Protein AF-A0A7S0FTH8-F1 (afdb_monomer_lite)

Sequence (102 aa):
ETFGQSGNNFTGTAIGKEFAEYWPCAIYMKDEANRTAVVRIFQTPGNDETDWASQGIPRFLTDYPMSSIMLFHGPYKSDQHLPNAFRHHVGLQDALFPEQWK

Foldseek 3Di:
DAQEEAQPVVDPDCDPDDPNDDFDKDFDAADPVLQFTKIWTDDDPPDDQDPCRVVVHIHIHGRNHNVRDDDDQDVLNDPVNDPPDDDDDDDDDPVVDPPVVD

Structure (mmCIF, N/CA/C/O backbone):
data_AF-A0A7S0FTH8-F1
#
_entry.id   AF-A0A7S0FTH8-F1
#
loop_
_atom_site.group_PDB
_atom_site.id
_atom_site.type_symbol
_atom_site.label_atom_id
_atom_site.label_alt_id
_atom_site.label_comp_id
_atom_site.label_asym_id
_atom_site.label_entity_id
_atom_site.label_seq_id
_atom_site.pdbx_PDB_ins_code
_atom_site.Cartn_x
_atom_site.Cartn_y
_atom_site.Cartn_z
_atom_site.occupancy
_atom_site.B_iso_or_equiv
_atom_site.auth_seq_id
_atom_site.auth_comp_id
_atom_site.auth_asym_id
_atom_site.auth_atom_id
_atom_site.pdbx_PDB_model_num
ATOM 1 N N . GLU A 1 1 ? -4.237 -10.857 21.962 1.00 40.28 1 GLU A N 1
ATOM 2 C CA . GLU A 1 1 ? -4.058 -9.393 21.961 1.00 40.28 1 GLU A CA 1
ATOM 3 C C . GLU A 1 1 ? -3.847 -8.954 20.522 1.00 40.28 1 GLU A C 1
ATOM 5 O O . GLU A 1 1 ? -3.016 -9.533 19.834 1.00 40.28 1 GLU A O 1
ATOM 10 N N . THR A 1 2 ? -4.664 -8.040 20.010 1.00 49.69 2 THR A N 1
ATOM 11 C CA . THR A 1 2 ? -4.433 -7.426 18.697 1.00 49.69 2 THR A CA 1
ATOM 12 C C . THR A 1 2 ? -3.433 -6.296 18.910 1.00 49.69 2 THR A C 1
ATOM 14 O O . THR A 1 2 ? -3.748 -5.344 19.620 1.00 49.69 2 THR A O 1
ATOM 17 N N . PHE A 1 3 ? -2.238 -6.380 18.320 1.00 57.47 3 PHE A N 1
ATOM 18 C CA . PHE A 1 3 ? -1.271 -5.274 18.314 1.00 57.47 3 PHE A CA 1
ATOM 19 C C . PHE A 1 3 ? -1.763 -4.187 17.348 1.00 57.47 3 PHE A C 1
ATOM 21 O O . PHE A 1 3 ? -1.270 -4.046 16.229 1.00 57.47 3 PHE A O 1
ATOM 28 N N . GLY A 1 4 ? -2.819 -3.483 17.757 1.00 61.50 4 GLY A N 1
ATOM 29 C CA . GLY A 1 4 ? -3.298 -2.267 17.121 1.00 61.50 4 GLY A CA 1
ATOM 30 C C . GLY A 1 4 ? -2.515 -1.084 17.674 1.00 61.50 4 GLY A C 1
ATOM 31 O O . GLY A 1 4 ? -2.622 -0.788 18.861 1.00 61.50 4 GLY A O 1
ATOM 32 N N . GLN A 1 5 ? -1.724 -0.418 16.836 1.00 78.94 5 GLN A N 1
ATOM 33 C CA . GLN A 1 5 ? -1.026 0.819 17.201 1.00 78.94 5 GLN A CA 1
ATOM 34 C C . GLN A 1 5 ? -1.520 1.968 16.319 1.0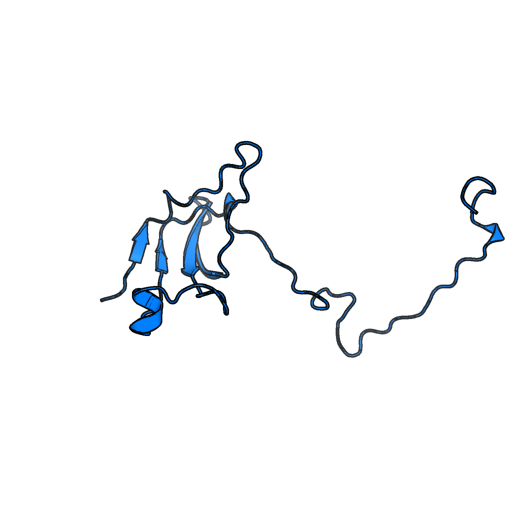0 78.94 5 GLN A C 1
ATOM 36 O O . GLN A 1 5 ? -1.890 1.751 15.167 1.00 78.94 5 GLN A O 1
ATOM 41 N N . SER A 1 6 ? -1.501 3.200 16.831 1.00 79.44 6 SER A N 1
ATOM 42 C CA . SER A 1 6 ? -1.786 4.364 15.991 1.00 79.44 6 SER A CA 1
ATOM 43 C C . SER A 1 6 ? -0.720 4.525 14.899 1.00 79.44 6 SER A C 1
ATOM 45 O O . SER A 1 6 ? 0.486 4.540 15.156 1.00 79.44 6 SER A O 1
ATOM 47 N N . GLY A 1 7 ? -1.200 4.647 13.668 1.00 75.75 7 GLY A N 1
ATOM 48 C CA . GLY A 1 7 ? -0.471 4.828 12.422 1.00 75.75 7 GLY A CA 1
ATOM 49 C C . GLY A 1 7 ? -0.038 6.268 12.150 1.00 75.75 7 GLY A C 1
ATOM 50 O O . GLY A 1 7 ? 0.729 6.496 11.220 1.00 75.75 7 GLY A O 1
ATOM 51 N N . ASN A 1 8 ? -0.486 7.232 12.960 1.00 76.81 8 ASN A N 1
ATOM 52 C CA . ASN A 1 8 ? -0.252 8.667 12.754 1.00 76.81 8 ASN A CA 1
ATOM 53 C C . ASN A 1 8 ? 1.237 9.047 12.665 1.00 76.81 8 ASN A C 1
ATOM 55 O O . ASN A 1 8 ? 1.602 9.981 11.955 1.00 76.81 8 ASN A O 1
ATOM 59 N N . ASN A 1 9 ? 2.102 8.304 13.359 1.00 72.81 9 ASN A N 1
ATOM 60 C CA . ASN A 1 9 ? 3.546 8.549 13.374 1.00 72.81 9 ASN A CA 1
ATOM 61 C C . ASN A 1 9 ? 4.283 7.917 12.181 1.00 72.81 9 ASN A C 1
ATOM 63 O O . ASN A 1 9 ? 5.456 8.200 11.969 1.00 72.81 9 ASN A O 1
ATOM 67 N N . PHE A 1 10 ? 3.611 7.074 11.395 1.00 69.62 10 PHE A N 1
ATOM 68 C CA . PHE A 1 10 ? 4.174 6.399 10.223 1.00 69.62 10 PHE A CA 1
ATOM 69 C C . PHE A 1 10 ? 3.855 7.179 8.941 1.00 69.62 10 PHE A C 1
ATOM 71 O O . PHE A 1 10 ? 3.430 6.612 7.933 1.00 69.62 10 PHE A O 1
ATOM 78 N N . THR A 1 11 ? 4.028 8.500 9.004 1.00 65.56 11 THR A N 1
ATOM 79 C CA . THR A 1 11 ? 3.846 9.404 7.869 1.00 65.56 11 THR A CA 1
ATOM 80 C C . THR A 1 11 ? 5.107 9.427 7.020 1.00 65.56 11 THR A C 1
ATOM 82 O O . THR A 1 11 ? 6.172 9.857 7.461 1.00 65.56 11 THR A O 1
ATOM 85 N N . GLY A 1 12 ? 4.994 8.977 5.770 1.00 58.53 12 GLY A N 1
ATOM 86 C CA . GLY A 1 12 ? 6.069 9.114 4.793 1.00 58.53 12 GLY A CA 1
ATOM 87 C C . GLY A 1 12 ? 6.219 10.579 4.394 1.00 58.53 12 GLY A C 1
ATOM 88 O O . GLY A 1 12 ? 5.602 11.020 3.428 1.00 58.53 12 GLY A O 1
ATOM 89 N N . THR A 1 13 ? 7.007 11.360 5.134 1.00 49.50 13 THR A N 1
ATOM 90 C CA . THR A 1 13 ? 7.399 12.691 4.661 1.00 49.50 13 THR A CA 1
ATOM 91 C C . THR A 1 13 ? 8.558 12.490 3.697 1.00 49.50 13 THR A C 1
ATOM 93 O O . THR A 1 13 ? 9.632 12.064 4.111 1.00 49.50 13 THR A O 1
ATOM 96 N N . ALA A 1 14 ? 8.347 12.770 2.410 1.00 49.84 14 ALA A N 1
ATOM 97 C CA . ALA A 1 14 ? 9.417 12.832 1.419 1.00 49.84 14 ALA A CA 1
ATOM 98 C C . ALA A 1 14 ? 10.328 14.035 1.727 1.00 49.84 14 ALA A C 1
ATOM 100 O O . ALA A 1 14 ? 10.271 15.067 1.063 1.00 49.84 14 ALA A O 1
ATOM 101 N N . ILE A 1 15 ? 11.130 13.936 2.786 1.00 42.41 15 ILE A N 1
ATOM 102 C CA . ILE A 1 15 ? 12.222 14.863 3.065 1.00 42.41 15 ILE A CA 1
ATOM 103 C C . ILE A 1 15 ? 13.447 14.276 2.369 1.00 42.41 15 ILE A C 1
ATOM 105 O O . ILE A 1 15 ? 13.743 13.096 2.510 1.00 42.41 15 ILE A O 1
ATOM 109 N N . GLY A 1 16 ? 14.070 15.092 1.519 1.00 40.75 16 GLY A N 1
ATOM 110 C CA . GLY A 1 16 ? 15.038 14.699 0.498 1.00 40.75 16 GLY A CA 1
ATOM 111 C C . GLY A 1 16 ? 15.968 13.523 0.828 1.00 40.75 16 GLY A C 1
ATOM 112 O O . GLY A 1 16 ? 16.632 13.504 1.853 1.00 40.75 16 GLY A O 1
ATOM 113 N N . LYS A 1 17 ? 16.113 12.627 -0.156 1.00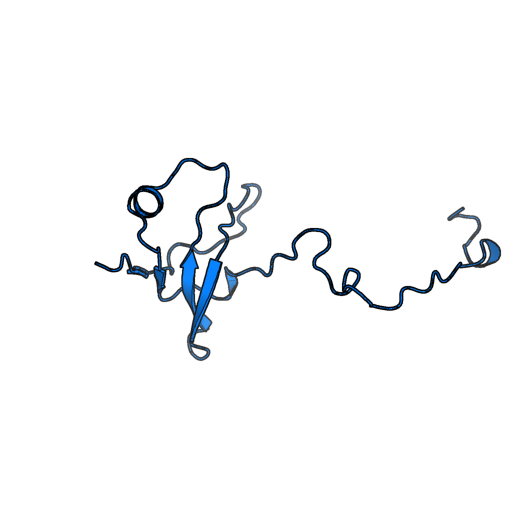 39.75 17 LYS A N 1
ATOM 114 C CA . LYS A 1 17 ? 17.235 11.682 -0.308 1.00 39.75 17 LYS A CA 1
ATOM 115 C C . LYS A 1 17 ? 17.386 10.543 0.714 1.00 39.75 17 LYS A C 1
ATOM 117 O O . LYS A 1 17 ? 18.446 9.927 0.727 1.00 39.75 17 LYS A O 1
ATOM 122 N N . GLU A 1 18 ? 16.346 10.152 1.440 1.00 50.62 18 GLU A N 1
ATOM 123 C CA . GLU A 1 18 ? 16.334 8.841 2.108 1.00 50.62 18 GLU A CA 1
ATOM 124 C C . GLU A 1 18 ? 15.194 7.979 1.565 1.00 50.62 18 GLU A C 1
ATOM 126 O O . GLU A 1 18 ? 14.068 8.439 1.382 1.00 50.62 18 GLU A O 1
ATOM 131 N N . PHE A 1 19 ? 15.521 6.739 1.200 1.00 51.94 19 PHE A N 1
ATOM 132 C CA . PHE A 1 19 ? 14.576 5.769 0.663 1.00 51.94 19 PHE A CA 1
ATOM 133 C C . PHE A 1 19 ? 13.509 5.497 1.724 1.00 51.94 19 PHE A C 1
ATOM 135 O O . PHE A 1 19 ? 13.765 4.773 2.682 1.00 51.94 19 PHE A O 1
ATOM 142 N N . ALA A 1 20 ? 12.322 6.088 1.577 1.00 59.78 20 ALA A N 1
ATOM 143 C CA . ALA A 1 20 ? 11.185 5.709 2.400 1.00 59.78 20 ALA A CA 1
ATOM 144 C C . ALA A 1 20 ? 10.937 4.207 2.197 1.00 59.78 20 ALA A C 1
ATOM 146 O O . ALA A 1 20 ? 10.672 3.760 1.078 1.00 59.78 20 ALA A O 1
ATOM 147 N N . GLU A 1 21 ? 11.089 3.420 3.261 1.00 72.81 21 GLU A N 1
ATOM 148 C CA . GLU A 1 21 ? 10.839 1.985 3.209 1.00 72.81 21 GLU A CA 1
ATOM 149 C C . GLU A 1 21 ? 9.327 1.747 3.201 1.00 72.81 21 GLU A C 1
ATOM 151 O O . GLU A 1 21 ? 8.611 2.097 4.144 1.00 72.81 21 GLU A O 1
ATOM 156 N N . TYR A 1 22 ? 8.828 1.168 2.110 1.00 80.94 22 TYR A N 1
ATOM 157 C CA . TYR A 1 22 ? 7.418 0.833 1.970 1.00 80.94 22 TYR A CA 1
ATOM 158 C C . TYR A 1 22 ? 7.175 -0.607 2.394 1.00 80.94 22 TYR A C 1
ATOM 160 O O . TYR A 1 22 ? 7.831 -1.533 1.919 1.00 80.94 22 TYR A O 1
ATOM 168 N N . TRP A 1 23 ? 6.163 -0.789 3.235 1.00 86.44 23 TRP A N 1
ATOM 169 C CA . TRP A 1 23 ? 5.709 -2.103 3.662 1.00 86.44 23 TRP A CA 1
ATOM 170 C C . TRP A 1 23 ? 4.421 -2.468 2.922 1.00 86.44 23 TRP A C 1
ATOM 172 O O . TRP A 1 23 ? 3.505 -1.638 2.851 1.00 86.44 23 TRP A O 1
ATOM 182 N N . PRO A 1 24 ? 4.299 -3.694 2.383 1.00 89.06 24 PRO A N 1
ATOM 183 C CA . PRO A 1 24 ? 3.053 -4.142 1.785 1.00 89.06 24 PRO A CA 1
ATOM 184 C C . PRO A 1 24 ? 1.928 -4.087 2.821 1.00 89.06 24 PRO A C 1
ATOM 186 O O . PRO A 1 24 ? 2.090 -4.523 3.963 1.00 89.06 24 PRO A O 1
ATOM 189 N N . CYS A 1 25 ? 0.770 -3.563 2.429 1.00 90.56 25 CYS A N 1
ATOM 190 C CA . CYS A 1 25 ? -0.368 -3.429 3.329 1.00 90.56 25 CYS A CA 1
ATOM 191 C C . CYS A 1 25 ? -1.703 -3.691 2.628 1.00 90.56 25 CYS A C 1
ATOM 193 O O . CYS A 1 25 ? -1.807 -3.644 1.402 1.00 90.56 25 CYS A O 1
ATOM 195 N N . ALA A 1 26 ? -2.734 -3.977 3.423 1.00 91.75 26 ALA A N 1
ATOM 196 C CA . ALA A 1 26 ? -4.122 -4.042 2.979 1.00 91.75 26 ALA A CA 1
ATOM 197 C C . ALA A 1 26 ? -4.980 -3.092 3.811 1.00 91.75 26 ALA A C 1
ATOM 199 O O . ALA A 1 26 ? -4.866 -3.044 5.036 1.00 91.75 26 ALA A O 1
ATOM 200 N N . ILE A 1 27 ? -5.869 -2.363 3.143 1.00 92.81 27 ILE A N 1
ATOM 201 C CA . ILE A 1 27 ? -6.835 -1.488 3.804 1.00 92.81 27 ILE A CA 1
ATOM 202 C C . ILE A 1 27 ? -7.986 -2.346 4.328 1.00 92.81 27 ILE A C 1
ATOM 204 O O . ILE A 1 27 ? -8.609 -3.075 3.560 1.00 92.81 27 ILE A O 1
ATOM 208 N N . TYR A 1 28 ? -8.267 -2.244 5.625 1.00 92.00 28 TYR A N 1
ATOM 209 C CA . TYR A 1 28 ? -9.357 -2.961 6.282 1.00 92.00 28 TYR A CA 1
ATOM 210 C C . TYR A 1 28 ? -10.600 -2.078 6.441 1.00 92.00 28 TYR A C 1
ATOM 212 O O . TYR A 1 28 ? -11.708 -2.501 6.129 1.00 92.00 28 TYR A O 1
ATOM 220 N N . MET A 1 29 ? -10.413 -0.830 6.880 1.00 91.75 29 MET A N 1
ATOM 221 C CA . MET A 1 29 ? -11.477 0.173 7.003 1.00 91.75 29 MET A CA 1
ATOM 222 C C . MET A 1 29 ? -10.957 1.546 6.586 1.00 91.75 29 MET A C 1
ATOM 224 O O . MET A 1 29 ? -9.770 1.833 6.738 1.00 91.75 29 MET A O 1
ATOM 228 N N . LYS A 1 30 ? -11.846 2.394 6.067 1.00 93.44 30 LYS A N 1
ATOM 229 C CA . LYS A 1 30 ? -11.544 3.775 5.679 1.00 93.44 30 LYS A CA 1
ATOM 230 C C . LYS A 1 30 ? -12.438 4.725 6.458 1.00 93.44 30 LYS A C 1
ATOM 232 O O . LYS A 1 30 ? -13.632 4.474 6.578 1.00 93.44 30 LYS A O 1
ATOM 237 N N . ASP A 1 31 ? -11.851 5.815 6.921 1.00 92.12 31 ASP A N 1
ATOM 238 C CA . ASP A 1 31 ? -12.561 6.977 7.430 1.00 92.12 31 ASP A CA 1
ATOM 239 C C . ASP A 1 31 ? -12.339 8.129 6.445 1.00 92.12 31 ASP A C 1
ATOM 241 O O . ASP A 1 31 ? -11.265 8.733 6.370 1.00 92.12 31 ASP A O 1
ATOM 245 N N . GLU A 1 32 ? -13.354 8.390 5.624 1.00 90.81 32 GLU A N 1
ATOM 246 C CA . GLU A 1 32 ? -13.291 9.431 4.597 1.00 90.81 32 GLU A CA 1
ATOM 247 C C . GLU A 1 32 ? -13.321 10.840 5.193 1.00 90.81 32 GLU A C 1
ATOM 249 O O . GLU A 1 32 ? -12.699 11.742 4.630 1.00 90.81 32 GLU A O 1
ATOM 254 N N . ALA A 1 33 ? -13.980 11.029 6.341 1.00 91.06 33 ALA A N 1
ATOM 255 C CA . ALA A 1 33 ? -14.089 12.335 6.985 1.00 91.06 33 ALA A CA 1
ATOM 256 C C . ALA A 1 33 ? -12.723 12.805 7.496 1.00 91.06 33 ALA A C 1
ATOM 258 O O . ALA A 1 33 ? -12.334 13.952 7.277 1.00 91.06 33 ALA A O 1
ATOM 259 N N . ASN A 1 34 ? -11.967 11.892 8.109 1.00 88.94 34 ASN A N 1
ATOM 260 C CA . ASN A 1 34 ? -10.642 12.183 8.658 1.00 88.94 34 ASN A CA 1
ATOM 261 C C . ASN A 1 34 ? -9.491 11.878 7.686 1.00 88.94 34 ASN A C 1
ATOM 263 O O . ASN A 1 34 ? -8.334 12.159 7.995 1.00 88.94 34 ASN A O 1
ATOM 267 N N . ARG A 1 35 ? -9.785 11.331 6.496 1.00 91.44 35 ARG A N 1
ATOM 268 C CA . ARG A 1 35 ? -8.793 10.866 5.506 1.00 91.44 35 ARG A CA 1
ATOM 269 C C . ARG A 1 35 ? -7.782 9.871 6.092 1.00 91.44 35 ARG A C 1
ATOM 271 O O . ARG A 1 35 ? -6.604 9.864 5.712 1.00 91.44 35 ARG A O 1
ATOM 278 N N . THR A 1 36 ? -8.249 9.007 6.985 1.00 93.06 36 THR A N 1
ATOM 279 C CA . THR A 1 36 ? -7.457 7.958 7.636 1.00 93.06 36 THR A CA 1
ATOM 280 C C . THR A 1 36 ? -7.992 6.570 7.292 1.00 93.06 36 THR A C 1
ATOM 282 O O . THR A 1 36 ? -9.077 6.400 6.734 1.00 93.06 36 THR A O 1
ATOM 285 N N . ALA A 1 37 ? -7.199 5.543 7.571 1.00 93.06 37 ALA A N 1
ATOM 286 C CA . ALA A 1 37 ? -7.574 4.158 7.348 1.00 93.06 37 ALA A CA 1
ATOM 287 C C . ALA A 1 37 ? -7.040 3.252 8.458 1.00 93.06 37 ALA A C 1
ATOM 289 O O . ALA A 1 37 ? -6.007 3.522 9.070 1.00 93.06 37 ALA A O 1
ATOM 290 N N . VAL A 1 38 ? -7.728 2.135 8.677 1.00 93.38 38 VAL A N 1
ATOM 291 C CA . VAL A 1 38 ? -7.171 0.996 9.404 1.00 93.38 38 VAL A CA 1
ATOM 292 C C . VAL A 1 38 ? -6.509 0.085 8.383 1.00 93.38 38 VAL A C 1
ATOM 294 O O . VAL A 1 38 ? -7.177 -0.410 7.470 1.00 93.38 38 VAL A O 1
ATOM 297 N N . VAL A 1 39 ? -5.206 -0.136 8.527 1.00 92.44 39 VAL A N 1
ATOM 298 C CA . VAL A 1 39 ? -4.412 -0.952 7.602 1.00 92.44 39 VAL A CA 1
ATOM 299 C C . VAL A 1 39 ? -3.807 -2.153 8.314 1.00 92.44 39 VAL A C 1
ATOM 301 O O . VAL A 1 39 ? -3.397 -2.071 9.471 1.00 92.44 39 VAL A O 1
ATOM 304 N N . ARG A 1 40 ? -3.729 -3.280 7.612 1.00 92.50 40 ARG A N 1
ATOM 305 C CA . ARG A 1 40 ? -2.932 -4.440 8.010 1.00 92.50 40 ARG A CA 1
ATOM 306 C C . ARG A 1 40 ? -1.593 -4.381 7.296 1.00 92.50 40 ARG A C 1
ATOM 308 O O . ARG A 1 40 ? -1.578 -4.277 6.071 1.00 92.50 40 ARG A O 1
ATOM 315 N N . ILE A 1 41 ? -0.500 -4.496 8.040 1.00 90.62 41 ILE A N 1
ATOM 316 C CA . ILE A 1 41 ? 0.854 -4.554 7.481 1.00 90.62 41 ILE A CA 1
ATOM 317 C C . ILE A 1 41 ? 1.260 -6.018 7.283 1.00 90.62 41 ILE A C 1
ATOM 319 O O . ILE A 1 41 ? 0.967 -6.869 8.127 1.00 90.62 41 ILE A O 1
ATOM 323 N N . PHE A 1 42 ? 1.917 -6.313 6.162 1.00 89.12 42 PHE A N 1
ATOM 324 C CA . PHE A 1 42 ? 2.472 -7.627 5.851 1.00 89.12 42 PHE A CA 1
ATOM 325 C C . PHE A 1 42 ? 3.997 -7.601 5.914 1.00 89.12 42 PHE A C 1
ATOM 327 O O . PHE A 1 42 ? 4.627 -6.598 5.586 1.00 89.12 42 PHE A O 1
ATOM 334 N N . GLN A 1 43 ? 4.584 -8.726 6.320 1.00 87.56 43 GLN A N 1
ATOM 335 C CA . GLN A 1 43 ? 6.030 -8.912 6.314 1.00 87.56 43 GLN A CA 1
ATOM 336 C C . GLN A 1 43 ? 6.498 -9.100 4.868 1.00 87.56 43 GLN A C 1
ATOM 338 O O . GLN A 1 43 ? 5.941 -9.923 4.136 1.00 87.56 43 GLN A O 1
ATOM 343 N N . THR A 1 44 ? 7.525 -8.358 4.461 1.00 84.00 44 THR A N 1
ATOM 344 C CA . THR A 1 44 ? 8.154 -8.538 3.149 1.00 84.00 44 THR A CA 1
ATOM 345 C C . THR A 1 44 ? 9.001 -9.816 3.156 1.00 84.00 44 THR A C 1
ATOM 347 O O . THR A 1 44 ? 9.862 -9.958 4.029 1.00 84.00 44 THR A O 1
ATOM 350 N N . PRO A 1 45 ? 8.804 -10.749 2.204 1.00 77.88 45 PRO A N 1
ATOM 351 C CA . PRO A 1 45 ? 9.671 -11.915 2.072 1.00 77.88 45 PRO A CA 1
ATOM 352 C C . PRO A 1 45 ? 11.117 -11.475 1.815 1.00 77.88 45 PRO A C 1
ATOM 354 O O . PRO A 1 45 ? 11.373 -10.765 0.845 1.00 77.88 45 PRO A O 1
ATOM 357 N N . GLY A 1 46 ? 12.051 -11.897 2.669 1.00 76.81 46 GLY A N 1
ATOM 358 C CA . GLY A 1 46 ? 13.479 -11.574 2.546 1.00 76.81 46 GLY A CA 1
ATOM 359 C C . GLY A 1 46 ? 14.010 -10.527 3.531 1.00 76.81 46 GLY A C 1
ATOM 360 O O . GLY A 1 46 ? 15.225 -10.394 3.628 1.00 76.81 46 GLY A O 1
ATOM 361 N N . ASN A 1 47 ? 13.142 -9.843 4.285 1.00 81.62 47 ASN A N 1
ATOM 362 C CA . ASN A 1 47 ? 13.556 -9.034 5.438 1.00 81.62 47 ASN A CA 1
ATOM 363 C C . ASN A 1 47 ? 13.623 -9.895 6.707 1.00 81.62 47 ASN A C 1
ATOM 365 O O . ASN A 1 47 ? 12.919 -10.906 6.800 1.00 81.62 47 ASN A O 1
ATOM 369 N N . ASP A 1 48 ? 14.401 -9.445 7.696 1.00 85.69 48 ASP A N 1
ATOM 370 C CA . ASP A 1 48 ? 14.446 -10.062 9.024 1.00 85.69 48 ASP A CA 1
ATOM 371 C C . ASP A 1 48 ? 13.036 -10.193 9.612 1.00 85.69 48 ASP A C 1
ATOM 373 O O . ASP A 1 48 ? 12.200 -9.282 9.516 1.00 85.69 48 ASP A O 1
ATOM 377 N N . GLU A 1 49 ? 12.755 -11.365 10.182 1.00 84.31 49 GLU A N 1
ATOM 378 C CA . GLU A 1 49 ? 11.438 -11.682 10.712 1.00 84.31 49 GLU A CA 1
ATOM 379 C C . GLU A 1 49 ? 11.157 -10.820 11.945 1.00 84.31 49 GLU A C 1
ATOM 381 O O . GLU A 1 49 ? 11.884 -10.841 12.935 1.00 84.31 49 GLU A O 1
ATOM 386 N N . THR A 1 50 ? 10.098 -10.022 11.868 1.00 85.19 50 THR A N 1
ATOM 387 C CA . THR A 1 50 ? 9.674 -9.163 12.972 1.00 85.19 50 THR A CA 1
ATOM 388 C C . THR A 1 50 ? 9.021 -9.986 14.085 1.00 85.19 50 THR A C 1
ATOM 390 O O . THR A 1 50 ? 8.439 -11.039 13.826 1.00 85.19 50 THR A O 1
ATOM 393 N N . ASP A 1 51 ? 9.042 -9.490 15.327 1.00 85.12 51 ASP A N 1
ATOM 394 C CA . ASP A 1 51 ? 8.455 -10.196 16.482 1.00 85.12 51 ASP A CA 1
ATOM 395 C C . ASP A 1 51 ? 6.982 -10.577 16.271 1.00 85.12 51 ASP A C 1
ATOM 397 O O . ASP A 1 51 ? 6.535 -11.655 16.652 1.00 85.12 51 ASP A O 1
ATOM 401 N N . TRP A 1 52 ? 6.211 -9.701 15.624 1.00 83.81 52 TRP A N 1
ATOM 402 C CA . TRP A 1 52 ? 4.809 -9.979 15.318 1.00 83.81 52 TRP A CA 1
ATOM 403 C C . TRP A 1 52 ? 4.657 -11.038 14.217 1.00 83.81 52 TRP A C 1
ATOM 405 O O . TRP A 1 52 ? 3.720 -11.833 14.274 1.00 83.81 52 TRP A O 1
ATOM 415 N N . ALA A 1 53 ? 5.572 -11.095 13.245 1.00 85.19 53 ALA A N 1
ATOM 416 C CA . ALA A 1 53 ? 5.559 -12.112 12.198 1.00 85.19 53 ALA A CA 1
ATOM 417 C C . ALA A 1 53 ? 5.932 -13.497 12.749 1.00 85.19 53 ALA A C 1
ATOM 419 O O . ALA A 1 53 ? 5.193 -14.450 12.498 1.00 85.19 53 ALA A O 1
ATOM 420 N N . SER A 1 54 ? 6.982 -13.587 13.574 1.00 86.00 54 SER A N 1
ATOM 421 C CA . SER A 1 54 ? 7.436 -14.853 14.175 1.00 86.00 54 SER A CA 1
ATOM 422 C C . SER A 1 54 ? 6.402 -15.463 15.125 1.00 86.00 54 SER A C 1
ATOM 424 O O . SER A 1 54 ? 6.272 -16.682 15.227 1.00 86.00 54 SER A O 1
ATOM 426 N N . GLN A 1 55 ? 5.596 -14.623 15.779 1.00 86.88 55 GLN A N 1
ATOM 427 C CA . GLN A 1 55 ? 4.476 -15.056 16.617 1.00 86.88 55 GLN A CA 1
ATOM 428 C C . GLN A 1 55 ? 3.199 -15.376 15.818 1.00 86.88 55 GLN A C 1
ATOM 430 O O . GLN A 1 55 ? 2.196 -15.795 16.398 1.00 86.88 55 GLN A O 1
ATOM 435 N N . GLY A 1 56 ? 3.197 -15.170 14.496 1.00 82.88 56 GLY A N 1
ATOM 436 C CA . GLY A 1 56 ? 2.026 -15.369 13.638 1.00 82.88 56 GLY A CA 1
ATOM 437 C C . GLY A 1 56 ? 0.901 -14.357 13.883 1.00 82.88 56 GLY A C 1
ATOM 438 O O . GLY A 1 56 ? -0.260 -14.632 13.569 1.00 82.88 56 GLY A O 1
ATOM 439 N N . ILE A 1 57 ? 1.216 -13.191 14.453 1.00 84.31 57 ILE A N 1
ATOM 440 C CA . ILE A 1 57 ? 0.231 -12.196 14.874 1.00 84.31 57 ILE A CA 1
ATOM 441 C C . ILE A 1 57 ? 0.110 -11.097 13.810 1.00 84.31 57 ILE A C 1
ATOM 443 O O . ILE A 1 57 ? 1.098 -10.457 13.445 1.00 84.31 57 ILE A O 1
ATOM 447 N N . PRO A 1 58 ? -1.100 -10.820 13.291 1.00 85.50 58 PRO A N 1
ATOM 448 C CA . PRO A 1 58 ? -1.282 -9.757 12.314 1.00 85.50 58 PRO A CA 1
ATOM 449 C C . PRO A 1 58 ? -1.073 -8.375 12.949 1.00 85.50 58 PRO A C 1
ATOM 451 O O . PRO A 1 58 ? -1.678 -8.049 13.972 1.00 85.50 58 PRO A O 1
ATOM 454 N N . ARG A 1 59 ? -0.271 -7.532 12.289 1.00 88.81 59 ARG A N 1
ATOM 455 C CA . ARG A 1 59 ? -0.049 -6.137 12.683 1.00 88.81 59 ARG A CA 1
ATOM 456 C C . ARG A 1 59 ? -1.092 -5.215 12.058 1.00 88.81 59 ARG A C 1
ATOM 458 O O . ARG A 1 59 ? -1.204 -5.152 10.831 1.00 88.81 59 ARG A O 1
ATOM 465 N N . PHE A 1 60 ? -1.808 -4.468 12.896 1.00 90.88 60 PHE A N 1
ATOM 466 C CA . PHE A 1 60 ? -2.794 -3.477 12.467 1.00 90.88 60 PHE A CA 1
ATOM 467 C C . PHE A 1 60 ? -2.377 -2.070 12.896 1.00 90.88 60 PHE A C 1
ATOM 469 O O . PHE A 1 60 ? -1.950 -1.862 14.031 1.00 90.88 60 PHE A O 1
ATOM 476 N N . LEU A 1 61 ? -2.530 -1.100 11.996 1.00 90.19 61 LEU A N 1
ATOM 477 C CA . LEU A 1 61 ? -2.367 0.319 12.296 1.00 90.19 61 LEU A CA 1
ATOM 478 C C . LEU A 1 61 ? -3.713 1.030 12.150 1.00 90.19 61 LEU A C 1
ATOM 480 O O . LEU A 1 61 ? -4.354 0.909 11.106 1.00 90.19 61 LEU A O 1
ATOM 484 N N . THR A 1 62 ? -4.140 1.750 13.186 1.00 91.06 62 THR A N 1
ATOM 485 C CA . THR A 1 62 ? -5.333 2.618 13.156 1.00 91.06 62 THR A CA 1
ATOM 486 C C . THR A 1 62 ? -4.942 4.044 12.801 1.00 91.06 62 THR A C 1
ATOM 488 O O . THR A 1 62 ? -3.776 4.397 12.918 1.00 91.06 62 THR A O 1
ATOM 491 N N . ASP A 1 63 ? -5.886 4.880 12.371 1.00 90.62 63 ASP A N 1
ATOM 492 C CA . ASP A 1 63 ? -5.616 6.293 12.055 1.00 90.62 63 ASP A CA 1
ATOM 493 C C . ASP A 1 63 ? -4.474 6.485 11.038 1.00 90.62 63 ASP A C 1
ATOM 495 O O . ASP A 1 63 ? -3.763 7.482 11.051 1.00 90.62 63 ASP A O 1
ATOM 499 N N . TYR A 1 64 ? -4.245 5.509 10.156 1.00 90.12 64 TYR A N 1
ATOM 500 C CA . TYR A 1 64 ? -3.143 5.573 9.207 1.00 90.12 64 TYR A CA 1
ATOM 501 C C . TYR A 1 64 ? -3.474 6.591 8.104 1.00 90.12 64 TYR A C 1
ATOM 503 O O . TYR A 1 64 ? -4.517 6.449 7.454 1.00 90.12 64 TYR A O 1
ATOM 511 N N . PRO A 1 65 ? -2.639 7.615 7.856 1.00 90.81 65 PRO A N 1
ATOM 512 C CA . PRO A 1 65 ? -2.958 8.657 6.884 1.00 90.81 65 PRO A CA 1
ATOM 513 C C . PRO A 1 65 ? -3.050 8.100 5.463 1.00 90.81 65 PRO A C 1
ATOM 515 O O . PRO A 1 65 ? -2.104 7.483 4.969 1.00 90.81 65 PRO A O 1
ATOM 518 N N . MET A 1 66 ? -4.154 8.369 4.755 1.00 88.31 66 MET A N 1
ATOM 519 C CA . MET A 1 66 ? -4.328 7.867 3.383 1.00 88.31 66 MET A CA 1
ATOM 520 C C . MET A 1 66 ? -3.246 8.367 2.418 1.00 88.31 66 MET A C 1
ATOM 522 O O . MET A 1 66 ? -2.921 7.676 1.460 1.00 88.31 66 MET A O 1
ATOM 526 N N . SER A 1 67 ? -2.661 9.541 2.671 1.00 87.44 67 SER A N 1
ATOM 527 C CA . SER A 1 67 ? -1.553 10.085 1.873 1.00 87.44 67 SER A CA 1
ATOM 528 C C . SER A 1 67 ? -0.273 9.247 1.942 1.00 87.44 67 SER A C 1
ATOM 530 O O . SER A 1 67 ? 0.566 9.367 1.056 1.00 87.44 67 SER A O 1
ATOM 532 N N . SER A 1 68 ? -0.119 8.409 2.972 1.00 85.81 68 SER A N 1
ATOM 533 C CA . SER A 1 68 ? 1.033 7.509 3.134 1.00 85.81 68 SER A CA 1
ATOM 534 C C . SER A 1 68 ? 0.811 6.138 2.486 1.00 85.81 68 SER A C 1
ATOM 536 O O . SER A 1 68 ? 1.725 5.320 2.451 1.00 85.81 68 SER A O 1
ATOM 538 N N . ILE A 1 69 ? -0.386 5.875 1.947 1.00 87.38 69 ILE A N 1
ATOM 539 C CA . ILE A 1 69 ? -0.711 4.633 1.240 1.00 87.38 69 ILE A CA 1
ATOM 540 C C . ILE A 1 69 ? -0.476 4.845 -0.256 1.00 87.38 69 ILE A C 1
ATOM 542 O O . ILE A 1 69 ? -1.102 5.706 -0.873 1.00 87.38 69 ILE A O 1
ATOM 546 N N . MET A 1 70 ? 0.389 4.028 -0.857 1.00 85.19 70 MET A N 1
ATOM 547 C CA . MET A 1 70 ? 0.658 4.063 -2.296 1.00 85.19 70 MET A CA 1
ATOM 548 C C . MET A 1 70 ? 0.177 2.789 -2.981 1.00 85.19 70 MET A C 1
ATOM 550 O O . MET A 1 70 ? 0.318 1.685 -2.453 1.00 85.19 70 MET A O 1
ATOM 554 N N . LEU A 1 71 ? -0.380 2.943 -4.184 1.00 81.12 71 LEU A N 1
ATOM 555 C CA . LEU A 1 71 ? -0.710 1.807 -5.031 1.00 81.12 71 LEU A CA 1
ATOM 556 C C . LEU A 1 71 ? 0.571 1.292 -5.687 1.00 81.12 71 LEU A C 1
ATOM 558 O O . LEU A 1 71 ? 1.176 1.975 -6.512 1.00 81.12 71 LEU A O 1
ATOM 562 N N . PHE A 1 72 ? 0.966 0.074 -5.333 1.00 76.69 72 PHE A N 1
ATOM 563 C CA . PHE A 1 72 ? 2.071 -0.610 -5.986 1.00 76.69 72 PHE A CA 1
ATOM 564 C C . PHE A 1 72 ? 1.533 -1.560 -7.057 1.00 76.69 72 PHE A C 1
ATOM 566 O O . PHE A 1 72 ? 0.902 -2.574 -6.751 1.00 76.69 72 PHE A O 1
ATOM 573 N N . HIS A 1 73 ? 1.791 -1.248 -8.326 1.00 70.38 73 HIS A N 1
ATOM 574 C C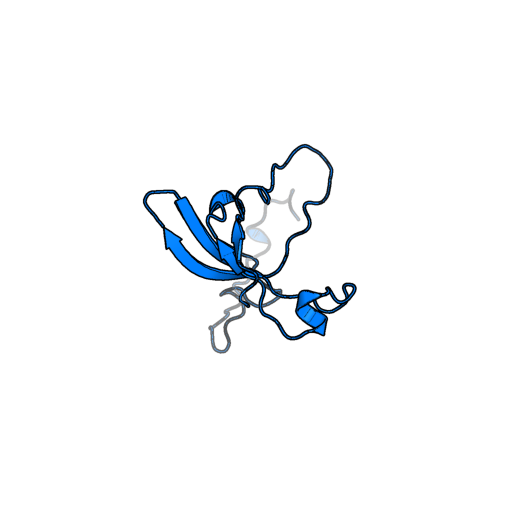A . HIS A 1 73 ? 1.562 -2.198 -9.407 1.00 70.38 73 HIS A CA 1
ATOM 575 C C . HIS A 1 73 ? 2.743 -3.163 -9.466 1.00 70.38 73 HIS A C 1
ATOM 577 O O . HIS A 1 73 ? 3.856 -2.774 -9.812 1.00 70.38 73 HIS A O 1
ATOM 583 N N . GLY A 1 74 ? 2.501 -4.433 -9.138 1.00 67.94 74 GLY A N 1
ATOM 584 C CA . GLY A 1 74 ? 3.508 -5.469 -9.342 1.00 67.94 74 GLY A CA 1
ATOM 585 C C . GLY A 1 74 ? 3.930 -5.570 -10.819 1.00 67.94 74 GLY A C 1
ATOM 586 O O . GLY A 1 74 ? 3.156 -5.209 -11.715 1.00 67.94 74 GLY A O 1
ATOM 587 N N . PRO A 1 75 ? 5.137 -6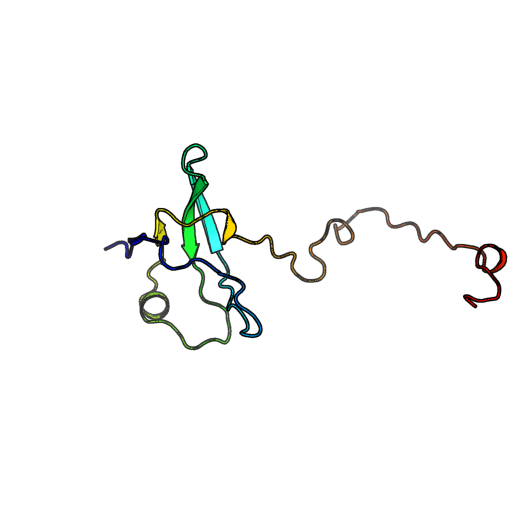.087 -11.104 1.00 71.06 75 PRO A N 1
ATOM 588 C CA . PRO A 1 75 ? 5.563 -6.328 -12.477 1.00 71.06 75 PRO A CA 1
ATOM 589 C C . PRO A 1 75 ? 4.554 -7.247 -13.173 1.00 71.06 75 PRO A C 1
ATOM 591 O O . PRO A 1 75 ? 4.072 -8.216 -12.584 1.00 71.06 75 PRO A O 1
ATOM 594 N N . TYR A 1 76 ? 4.206 -6.919 -14.418 1.00 67.81 76 TYR A N 1
ATOM 595 C CA . TYR A 1 76 ? 3.226 -7.660 -15.222 1.00 67.81 76 TYR A CA 1
ATOM 596 C C . TYR A 1 76 ? 1.819 -7.779 -14.596 1.00 67.81 76 TYR A C 1
ATOM 598 O O . TYR A 1 76 ? 1.068 -8.694 -14.926 1.00 67.81 76 TYR A O 1
ATOM 606 N N . LYS A 1 77 ? 1.446 -6.877 -13.676 1.00 69.38 77 LYS A N 1
ATOM 607 C CA . LYS A 1 77 ? 0.114 -6.840 -13.034 1.00 69.38 77 LYS A CA 1
ATOM 608 C C . LYS A 1 77 ? -0.747 -5.657 -13.487 1.00 69.38 77 LYS A C 1
ATOM 610 O O . LYS A 1 77 ? -1.838 -5.476 -12.959 1.00 69.38 77 LYS A O 1
ATOM 615 N N . SER A 1 78 ? -0.258 -4.834 -14.415 1.00 75.38 78 SER A N 1
ATOM 616 C CA . SER A 1 78 ? -1.059 -3.769 -15.027 1.00 75.38 78 SER A CA 1
ATOM 617 C C . SER A 1 78 ? -2.090 -4.341 -15.999 1.00 75.38 78 SER A C 1
ATOM 619 O O . SER A 1 78 ? -1.945 -5.472 -16.466 1.00 75.38 78 SER A O 1
ATOM 621 N N . ASP A 1 79 ? -3.085 -3.536 -16.372 1.00 73.25 79 ASP A N 1
ATOM 622 C CA . ASP A 1 79 ? -4.123 -3.927 -17.336 1.00 73.25 79 ASP A CA 1
ATOM 623 C C . ASP A 1 79 ? -3.543 -4.376 -18.687 1.00 73.25 79 ASP A C 1
ATOM 625 O O . ASP A 1 79 ? -4.084 -5.259 -19.353 1.00 73.25 79 ASP A O 1
ATOM 629 N N . GLN A 1 80 ? -2.365 -3.853 -19.049 1.00 72.38 80 GLN A N 1
ATOM 630 C CA . GLN A 1 80 ? -1.593 -4.288 -20.215 1.00 72.38 80 GLN A CA 1
ATOM 631 C C . GLN A 1 80 ? -1.276 -5.793 -20.190 1.00 72.38 80 GLN A C 1
ATOM 633 O O . GLN A 1 80 ? -1.070 -6.392 -21.241 1.00 72.38 80 GLN A O 1
ATOM 638 N N . HIS A 1 81 ? -1.262 -6.418 -19.013 1.00 75.44 81 HIS A N 1
ATOM 639 C CA . HIS A 1 81 ? -0.866 -7.803 -18.787 1.00 75.44 81 HIS A CA 1
ATOM 640 C C . HIS A 1 81 ? -2.034 -8.755 -18.504 1.00 75.44 81 HIS A C 1
ATOM 642 O O . HIS A 1 81 ? -1.795 -9.930 -18.224 1.00 75.44 81 HIS A O 1
ATOM 648 N N . LEU A 1 82 ? -3.284 -8.295 -18.628 1.00 80.19 82 LEU A N 1
ATOM 649 C CA . LEU A 1 82 ? -4.457 -9.135 -18.386 1.00 80.19 82 LEU A CA 1
ATOM 650 C C . LEU A 1 82 ? -4.452 -10.385 -19.291 1.00 80.19 82 LEU A C 1
ATOM 652 O O . LEU A 1 82 ? -4.226 -10.265 -20.504 1.00 80.19 82 LEU A O 1
ATOM 656 N N . PRO A 1 83 ? -4.683 -11.590 -18.730 1.00 76.62 83 PRO A N 1
ATOM 657 C CA . PRO A 1 83 ? -4.830 -12.799 -19.526 1.00 76.62 83 PRO A CA 1
ATOM 658 C C . PRO A 1 83 ? -6.073 -12.664 -20.411 1.00 76.62 83 PRO A C 1
ATOM 660 O O . PRO A 1 83 ? -7.117 -12.204 -19.956 1.00 76.62 83 PRO A O 1
ATOM 663 N N . ASN A 1 84 ? -5.957 -13.061 -21.679 1.00 79.69 84 ASN A N 1
ATOM 664 C CA . ASN A 1 84 ? -7.009 -12.936 -22.699 1.00 79.69 84 ASN A CA 1
ATOM 665 C C . ASN A 1 84 ? -7.374 -11.496 -23.110 1.00 79.69 84 ASN A C 1
ATOM 667 O O . ASN A 1 84 ? -8.347 -11.304 -23.837 1.00 79.69 84 ASN A O 1
ATOM 671 N N . ALA A 1 85 ? -6.597 -10.483 -22.713 1.00 79.62 85 ALA A N 1
ATOM 672 C CA . ALA A 1 85 ? -6.701 -9.171 -23.341 1.00 79.62 85 ALA A CA 1
ATOM 673 C C . ALA A 1 85 ? -6.088 -9.226 -24.748 1.00 79.62 85 ALA A C 1
ATOM 675 O O . ALA A 1 85 ? -4.934 -9.631 -24.922 1.00 79.62 85 ALA A O 1
ATOM 676 N N . PHE A 1 86 ? -6.854 -8.815 -25.759 1.00 77.06 86 PHE A N 1
ATOM 677 C CA . PHE A 1 86 ? -6.353 -8.717 -27.125 1.00 77.06 86 PHE A CA 1
ATOM 678 C C . PHE A 1 86 ? -5.292 -7.620 -27.206 1.00 77.06 86 PHE A C 1
ATOM 680 O O . PHE A 1 86 ? -5.583 -6.436 -27.046 1.00 77.06 86 PHE A O 1
ATOM 687 N N . ARG A 1 87 ? -4.051 -8.021 -27.482 1.00 74.38 87 ARG A N 1
ATOM 688 C CA . ARG A 1 87 ? -2.955 -7.114 -27.820 1.00 74.38 87 ARG A CA 1
ATOM 689 C C . ARG A 1 87 ? -2.740 -7.220 -29.318 1.00 74.38 87 ARG A C 1
ATOM 691 O O . ARG A 1 87 ? -2.237 -8.233 -29.796 1.00 74.38 87 ARG A O 1
ATOM 698 N N . HIS A 1 88 ? -3.152 -6.202 -30.061 1.00 76.50 88 HIS A N 1
ATOM 699 C CA . HIS A 1 88 ? -2.775 -6.093 -31.463 1.00 76.50 88 HIS A CA 1
ATOM 700 C C . HIS A 1 88 ? -1.535 -5.211 -31.552 1.00 76.50 88 HIS A C 1
ATOM 702 O O . HIS A 1 88 ? -1.550 -4.074 -31.084 1.00 76.50 88 HIS A O 1
ATOM 708 N N . HIS A 1 89 ? -0.450 -5.743 -32.112 1.00 77.88 89 HIS A N 1
ATOM 709 C CA . HIS A 1 89 ? 0.723 -4.935 -32.406 1.00 77.88 89 HIS A CA 1
ATOM 710 C C . HIS A 1 89 ? 0.353 -3.931 -33.501 1.00 77.88 89 HIS A C 1
ATOM 712 O O . HIS A 1 89 ? 0.174 -4.306 -34.659 1.00 77.88 89 HIS A O 1
ATOM 718 N N . VAL A 1 90 ? 0.233 -2.657 -33.138 1.00 80.00 90 VAL A N 1
ATOM 719 C CA . VAL A 1 90 ? 0.096 -1.576 -34.114 1.00 80.00 90 VAL A CA 1
ATOM 720 C C . VAL A 1 90 ? 1.504 -1.172 -34.521 1.00 80.00 90 VAL A C 1
ATOM 722 O O . VAL A 1 90 ? 2.182 -0.439 -33.806 1.00 80.00 90 VAL A O 1
ATOM 725 N N . GLY A 1 91 ? 1.964 -1.699 -35.655 1.00 82.50 91 GLY A N 1
ATOM 726 C CA . GLY A 1 91 ? 3.206 -1.237 -36.260 1.00 82.50 91 GLY A CA 1
ATOM 727 C C . GLY A 1 91 ? 3.020 0.194 -36.748 1.00 82.50 91 GLY A C 1
ATOM 728 O O . GLY A 1 91 ? 2.154 0.452 -37.583 1.00 82.50 91 GLY A O 1
ATOM 729 N N . LEU A 1 92 ? 3.814 1.121 -36.222 1.00 85.94 92 LEU A N 1
ATOM 730 C CA . LEU A 1 92 ? 3.930 2.454 -36.800 1.00 85.94 92 LEU A CA 1
ATOM 731 C C . LEU A 1 92 ? 4.944 2.381 -37.942 1.00 85.94 92 LEU A C 1
ATOM 733 O O . LEU A 1 92 ? 5.992 1.761 -37.796 1.00 85.94 92 LEU A O 1
ATOM 737 N N . GLN A 1 93 ? 4.616 2.973 -39.089 1.00 87.75 93 GLN A N 1
ATOM 738 C CA . GLN A 1 93 ? 5.564 3.058 -40.197 1.00 87.75 93 GLN A CA 1
ATOM 739 C C . GLN A 1 93 ? 6.712 3.998 -39.821 1.00 87.75 93 GLN A C 1
ATOM 741 O O . GLN A 1 93 ? 6.458 5.098 -39.333 1.00 87.75 93 GLN A O 1
ATOM 746 N N . ASP A 1 94 ? 7.951 3.624 -40.142 1.00 84.12 94 ASP A N 1
ATOM 747 C CA . ASP A 1 94 ? 9.144 4.448 -39.879 1.00 84.12 94 ASP A CA 1
ATOM 748 C C . ASP A 1 94 ? 9.066 5.840 -40.526 1.00 84.12 94 ASP A C 1
ATOM 750 O O . ASP A 1 94 ? 9.669 6.798 -40.050 1.00 84.12 94 ASP A O 1
ATOM 754 N N . ALA A 1 95 ? 8.280 5.974 -41.598 1.00 90.12 95 ALA A N 1
ATOM 755 C CA . ALA A 1 95 ? 8.016 7.239 -42.277 1.00 90.12 95 ALA A CA 1
ATOM 756 C C . ALA A 1 95 ? 7.205 8.249 -41.439 1.00 90.12 95 ALA A C 1
ATOM 758 O O . ALA A 1 95 ? 7.165 9.426 -41.789 1.00 90.12 95 ALA A O 1
ATOM 759 N N . LEU A 1 96 ? 6.551 7.812 -40.357 1.00 89.19 96 LEU A N 1
ATOM 760 C CA . LEU A 1 96 ? 5.815 8.694 -39.444 1.00 89.19 96 LEU A CA 1
ATOM 761 C C . LEU A 1 96 ? 6.729 9.389 -38.431 1.00 89.19 96 LEU A C 1
ATOM 763 O O . LEU A 1 96 ? 6.331 10.401 -37.852 1.00 89.19 96 LEU A O 1
ATOM 767 N N . PHE A 1 97 ? 7.929 8.858 -38.199 1.00 91.38 97 PHE A N 1
ATOM 768 C CA . PHE A 1 97 ? 8.867 9.443 -37.252 1.00 91.38 97 PHE A CA 1
ATOM 769 C C . PHE A 1 97 ? 9.731 10.504 -37.947 1.00 91.38 97 PHE A C 1
ATOM 771 O O . PHE A 1 97 ? 10.214 10.268 -39.059 1.00 91.38 97 PHE A O 1
ATOM 778 N N . PRO A 1 98 ? 9.946 11.676 -37.319 1.00 93.06 98 PRO A N 1
ATOM 779 C CA . PRO A 1 98 ? 10.857 12.681 -37.850 1.00 93.06 98 PRO A CA 1
ATOM 780 C C . PRO A 1 98 ? 12.265 12.109 -38.048 1.00 93.06 98 PRO A C 1
ATOM 782 O O . PRO A 1 98 ? 12.720 11.319 -37.226 1.00 93.06 98 PRO A O 1
ATOM 785 N N . GLU A 1 99 ? 12.988 12.559 -39.079 1.00 90.69 99 GLU A N 1
ATOM 786 C CA . GLU A 1 99 ? 14.371 12.112 -39.341 1.00 90.69 99 GLU A CA 1
ATOM 787 C C . GLU A 1 99 ? 15.299 12.327 -38.136 1.00 90.69 99 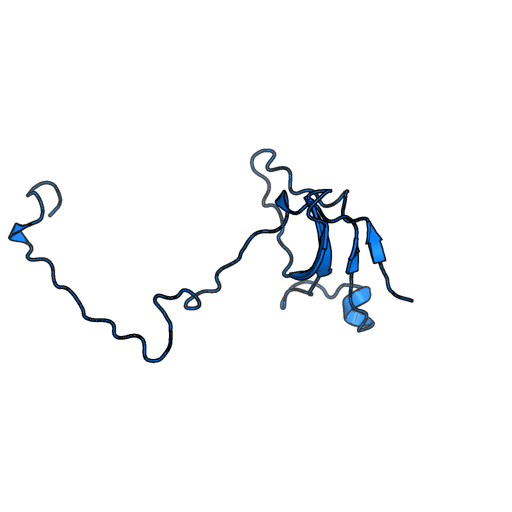GLU A C 1
ATOM 789 O O . GLU A 1 99 ? 16.194 11.528 -37.906 1.00 90.69 99 GLU A O 1
ATOM 794 N N . GLN A 1 100 ? 15.058 13.352 -37.308 1.00 91.88 100 GLN A N 1
ATOM 795 C CA . GLN A 1 100 ? 15.840 13.574 -36.086 1.00 91.88 100 GLN A CA 1
ATOM 796 C C . GLN A 1 100 ? 15.615 12.539 -34.962 1.00 91.88 100 GLN A C 1
ATOM 798 O O . GLN A 1 100 ? 16.284 12.625 -33.934 1.00 91.88 100 GLN A O 1
ATOM 803 N N . TRP A 1 101 ? 14.624 11.649 -35.088 1.00 79.38 101 TRP A N 1
ATOM 804 C CA . TRP A 1 101 ? 14.265 10.620 -34.095 1.00 79.38 101 TRP A CA 1
ATOM 805 C C . TRP A 1 101 ? 14.542 9.190 -34.573 1.00 79.38 101 TRP A C 1
ATOM 807 O O . TRP A 1 101 ? 14.324 8.253 -33.803 1.00 79.38 101 TRP A O 1
ATOM 817 N N . LYS A 1 102 ? 14.969 9.028 -35.826 1.00 72.44 102 LYS A N 1
ATOM 818 C CA . LYS A 1 102 ? 15.514 7.769 -36.337 1.00 72.44 102 LYS A CA 1
ATOM 819 C C . LYS A 1 102 ? 16.957 7.616 -35.866 1.00 72.44 102 LYS A C 1
ATOM 821 O O . LYS A 1 102 ? 17.340 6.464 -35.575 1.00 72.44 102 LYS A O 1
#

Organism: NCBI:txid265543

pLDDT: mean 79.43, std 13.44, range [39.75, 93.44]

Radius of gyration: 20.89 Å; chains: 1; bounding box: 31×30×64 Å

Secondary structure (DSSP, 8-state):
---EEE-TT------TTS-PPPPPEEEEEEETTTTEEEEEE-PPTTSPPPHHHHTTPPEEEEEEEGGG------TT-SGGG-TT------PPPGGGS-GGG-

=== Feature glossary ===
The record interleaves many kinds of information about one protein. Here is each kind framed as the question it answers.

Q: What does the local fold look like, residue by residue?
A: The Foldseek 3Di string encodes local tertiary geometry as a 20-letter alphabet — one character per residue — derived from the relative positions of nearby Cα atoms. Unlike the amino-acid sequence, 3Di is a direct function of the 3D structure, so two proteins with the same fold have similar 3Di strings even at low sequence identity.

Q: Which residues are in helices, strands, or loops?
A: The SS8 string is DSSP's per-residue seconda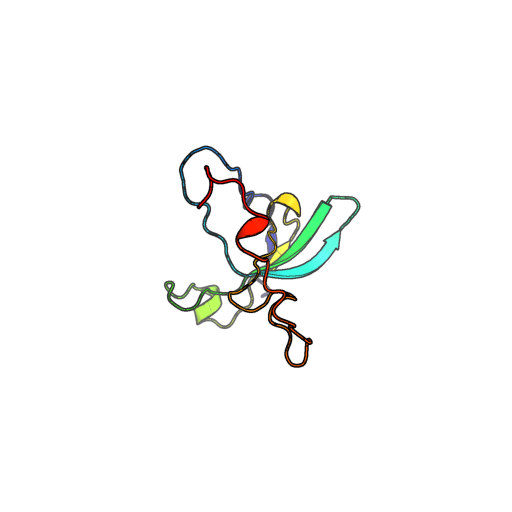ry-structure call. α-helix (H) means an i→i+4 H-bond ladder; β-strand (E) means the residue participates in a β-sheet; 3₁₀ (G) and π (I) are tighter and wider helices; T/S are turns/bends; '-' is loop.

Q: How big and how compact is the whole molecule?
A: Radius of gyration (Rg) is the root-mean-square distance of Cα atoms from their centroid — a single number for overall size and compactness. A globular domain of N residues has Rg ≈ 2.2·N^0.38 Å; an extended or disordered chain has a much larger Rg. The Cα contact count is the number of residue pairs whose Cα atoms are within 8 Å and are more than four positions apart in sequence — a standard proxy for tertiary packing density. The bounding box is the smallest axis-aligned box enclosing all Cα atoms.

Q: Where is each backbone atom in 3D?
A: Structure coordinates are given as an mmCIF _atom_site loop: one row per atom with element, residue name, chain id, sequence number, and x/y/z position in Å. Only the four main-chain atoms per residue are included here; side chains are omitted to keep the record compact.

Q: What is the amino-acid chain?
A: Primary structure: the covalent order of the twenty standard amino acids along the backbone. Two proteins with the same sequence will (almost always) fold to the same structure; two with 30% identity often share a fold but not the details.

Q: What if only a Cα trace is available?
A: Three-state secondary structure (P-SEA) collapses the eight DSSP classes into helix (a), strand (b), and coil (c). P-SEA assigns these from Cα geometry alone — distances and angles — without requiring backbone oxygens, so it works on any Cα trace.

Q: What family and function is it annotated with?
A: Database cross-references. InterPro integrates a dozen domain/family signature databases into unified entries with residue-range hits. GO terms attach function/process/location labels with evidence codes. CATH codes position the fold in a four-level structural taxonomy. Organism is the NCBI-taxonomy species name.

Q: How confident is the AlphaFold model at each residue?
A: pLDDT is the predicted lDDT-Cα score: AlphaFold's confidence that the local environment of each residue (all inter-atomic distances within 15 Å) is correctly placed. It is a per-residue number between 0 and 100, with higher meaning more reliable.

Q: How mobile is each atom in the crystal?
A: B-factor (Debye–Waller factor) reflects atomic displacement in the crystal lattice. It is an experimental observable (units Å²), not a prediction; low values mean the atom is pinned down, high values mean it moves or is heterogeneous across the crystal.

Q: Which residues are buried vs exposed?
A: SASA measures how much of the protein is reachable by solvent. It is computed by rolling a water-sized probe over the atomic surface and summing the exposed area (Å²). Per-residue SASA distinguishes core (buried, low SASA) from surface (exposed, high SASA) residues; total SASA is a whole-molecule size measure.

Q: What do the diagnostic plots show?
A: Plot images: a contact map (which residues are close in 3D, as an N×N binary image), a Ramachandran scatter (backbone torsion angles, revealing secondary-structure composition at a glance), and — for AlphaFold structures — a PAE heatmap (pairwise prediction confidence).

Q: What known structures does this most resemble?
A: The Foldseek neighbor list gives the closest experimentally determined structures in the PDB, ranked by structural alignment. TM-score near 1 means near-identical fold; near 0.3 means only rough topology match. This is how one finds what a novel AlphaFold prediction most resembles in the solved-structure universe.

Q: Are the domains correctly placed relative to each other?
A: Predicted aligned error is AlphaFold's pairwise confidence. Unlike pLDDT (per-residue), PAE is per-residue-pair and captures whether two parts of the structure are correctly placed relative to each other. Units are ångströms of expected positional error.

Q: What do the rendered images show?
A: Structure images are PyMOL renders from six orthogonal camera directions. Cartoon representation draws helices as coils and strands as arrows; sticks shows the backbone as bonds; surface shows the solvent-excluded envelope. Rainbow coloring maps sequence position to hue (blue→red, N→C); chain coloring assigns a distinct color per polypeptide.

Q: What are the backbone torsion angles?
A: φ (phi) and ψ (psi) are the two rotatable backbone dihedrals per residue: φ is the C(i-1)–N–Cα–C torsion, ψ is the N–Cα–C–N(i+1) torsion, both in degrees on (−180°, 180°]. α-helical residues cluster near (−60°, −45°); β-strand residues near (−120°, +130°). A Ramachandran plot is simply a scatter of (φ, ψ) for every residue.